Protein AF-A0A9X8HBK2-F1 (afdb_monomer)

Foldseek 3Di:
DDDPVVVVVVVVVVVVVVPVPPDPVVVVVVVVVLVVLVVQCVVVQLLHPDDVSSVVSLVVVCVVPVPDPSNVSSVVNPVVHDDDDPPPVD

pLDDT: mean 88.81, std 10.28, range [49.56, 96.62]

Nearest PDB structures (foldseek):
  4ga0-assembly1_A  TM=5.813E-01  e=4.818E+00  Homo sapiens
  4ga1-assembly1_A  TM=6.178E-01  e=7.102E+00  Pan troglodytes
  4ga2-assembly1_A  TM=5.885E-01  e=9.199E+00  Pan troglodytes

Mean predicted aligned error: 6.36 Å

Sequence (90 aa):
APSPIIRTINYLLSWYELLPTLLPYRKRGLEFALDFIQADDKETNFCNIGPVNKSLNMLVAWVVNPNSNEFKQHTQRIEDYLWYDCVHLR

Secondary structure (DSSP, 8-state):
---HHHHHHHHHHHHHHT-TTS-THHHHHHHHHHHHHHHHHHHTTT--SSHHHHHHHHHHHHHH-TT-HHHHHHHHTSGGG-PPPGGG--

Solvent-accessible surface area (backbone atoms only — not comparable to full-atom values): 5394 Å² total; per-residue (Å²): 130,83,52,74,64,59,54,53,51,52,50,55,51,54,59,53,65,73,50,71,88,80,51,76,62,60,60,56,51,51,52,51,51,50,54,50,48,57,48,48,33,61,77,44,73,37,49,48,97,40,72,68,59,30,53,52,51,38,49,51,38,34,73,75,37,69,86,37,70,66,28,52,52,32,60,71,44,50,61,82,76,58,81,85,64,80,82,77,78,115

InterPro domains:
  IPR008930 Terpenoid cyclases/protein prenyltransferase alpha-alpha toroid [SSF48239] (4-85)
  IPR018333 Squalene cyclase [PTHR11764] (21-84)

Radius of 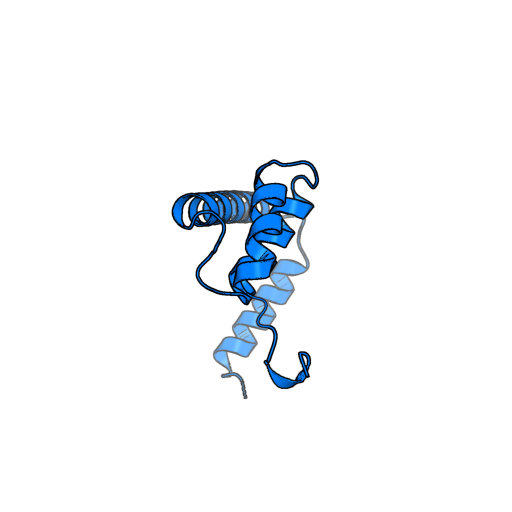gyration: 18.34 Å; Cα contacts (8 Å, |Δi|>4): 37; chains: 1; bounding box: 46×32×49 Å

Structure (mmCIF, N/CA/C/O backbone):
data_AF-A0A9X8HBK2-F1
#
_entry.id   AF-A0A9X8HBK2-F1
#
loop_
_atom_site.group_PDB
_atom_site.id
_atom_site.type_symbol
_atom_site.label_atom_id
_atom_site.label_alt_id
_atom_site.label_comp_id
_atom_site.label_asym_id
_atom_site.label_entity_id
_atom_site.label_seq_id
_atom_site.pdbx_PDB_ins_code
_atom_site.Cartn_x
_atom_site.Cartn_y
_atom_site.Cartn_z
_atom_site.occupancy
_atom_site.B_iso_or_equiv
_atom_site.auth_seq_id
_atom_site.auth_comp_id
_atom_site.auth_asym_id
_atom_site.auth_atom_id
_atom_site.pdbx_PDB_model_num
ATOM 1 N N . ALA A 1 1 ? 18.397 -12.509 -17.031 1.00 67.31 1 ALA A N 1
ATOM 2 C CA . ALA A 1 1 ? 18.389 -13.264 -15.757 1.00 67.31 1 ALA A CA 1
ATOM 3 C C . ALA A 1 1 ? 18.767 -12.315 -14.622 1.00 67.31 1 ALA A C 1
ATOM 5 O O . ALA A 1 1 ? 19.581 -11.433 -14.884 1.00 67.31 1 ALA A O 1
ATOM 6 N N . PRO A 1 2 ? 18.187 -12.432 -13.411 1.00 79.56 2 PRO A N 1
ATOM 7 C CA . PRO A 1 2 ? 18.565 -11.573 -12.289 1.00 79.56 2 PRO A CA 1
ATOM 8 C C . PRO A 1 2 ? 20.057 -11.736 -11.980 1.00 79.56 2 PRO A C 1
ATOM 10 O O . PRO A 1 2 ? 20.597 -12.842 -12.084 1.00 79.56 2 PRO A O 1
ATOM 13 N N . SER A 1 3 ? 20.719 -10.634 -11.624 1.00 92.00 3 SER A N 1
ATOM 14 C CA . SER A 1 3 ? 22.139 -10.646 -11.273 1.00 92.00 3 SER A CA 1
ATOM 15 C C . SER A 1 3 ? 22.390 -11.586 -10.080 1.00 92.00 3 SER A C 1
ATOM 17 O O . SER A 1 3 ? 21.498 -11.781 -9.244 1.00 92.00 3 SER A O 1
ATOM 19 N N . PRO A 1 4 ? 23.589 -12.188 -9.964 1.00 92.44 4 PRO A N 1
ATOM 20 C CA . PRO A 1 4 ? 23.909 -13.093 -8.857 1.00 92.44 4 PRO A CA 1
ATOM 21 C C . PRO A 1 4 ? 23.730 -12.428 -7.483 1.00 92.44 4 PRO A C 1
ATOM 23 O O . PRO A 1 4 ? 23.331 -13.091 -6.534 1.00 92.44 4 PRO A O 1
ATOM 26 N N . ILE A 1 5 ? 23.924 -11.109 -7.399 1.00 93.94 5 ILE A N 1
ATOM 27 C CA . ILE A 1 5 ? 23.730 -10.316 -6.179 1.00 93.94 5 ILE A CA 1
ATOM 28 C C . ILE A 1 5 ? 22.258 -10.313 -5.742 1.00 93.94 5 ILE A C 1
ATOM 30 O O . ILE A 1 5 ? 21.961 -10.635 -4.594 1.00 93.94 5 ILE A O 1
ATOM 34 N N . ILE A 1 6 ? 21.328 -10.013 -6.658 1.00 93.81 6 ILE A N 1
ATOM 35 C CA . ILE A 1 6 ? 19.886 -9.983 -6.350 1.00 93.81 6 ILE A CA 1
ATOM 36 C C . ILE A 1 6 ? 19.405 -11.367 -5.900 1.00 93.81 6 ILE A C 1
ATOM 38 O O . ILE A 1 6 ? 18.604 -11.476 -4.974 1.00 93.81 6 ILE A O 1
ATOM 42 N N . ARG A 1 7 ? 19.931 -12.439 -6.506 1.00 92.69 7 ARG A N 1
ATOM 43 C CA . ARG A 1 7 ? 19.596 -13.816 -6.111 1.00 92.69 7 ARG A CA 1
ATOM 44 C C . ARG A 1 7 ? 20.004 -14.114 -4.669 1.00 92.69 7 ARG A C 1
ATOM 46 O O . ARG A 1 7 ? 19.197 -14.666 -3.926 1.00 92.69 7 ARG A O 1
ATOM 53 N N . THR A 1 8 ? 21.218 -13.732 -4.273 1.00 94.88 8 THR A N 1
ATOM 54 C CA . THR A 1 8 ? 21.699 -13.928 -2.898 1.00 94.88 8 THR A CA 1
ATOM 55 C C . THR A 1 8 ? 20.861 -13.136 -1.897 1.00 94.88 8 THR A C 1
ATOM 57 O O . THR A 1 8 ? 20.448 -13.687 -0.880 1.00 94.88 8 THR A O 1
ATOM 60 N N . ILE A 1 9 ? 20.542 -11.874 -2.204 1.00 94.06 9 ILE A N 1
ATOM 61 C CA . ILE A 1 9 ? 19.716 -11.024 -1.331 1.00 94.06 9 ILE A CA 1
ATOM 62 C C . ILE A 1 9 ? 18.312 -11.612 -1.161 1.00 94.06 9 ILE A C 1
ATOM 64 O O . ILE A 1 9 ? 17.833 -11.733 -0.036 1.00 94.06 9 ILE A O 1
ATOM 68 N N . ASN A 1 10 ? 17.675 -12.047 -2.251 1.00 92.75 10 ASN A N 1
ATOM 69 C CA . ASN A 1 10 ? 16.347 -12.659 -2.186 1.00 92.75 10 ASN A CA 1
ATOM 70 C C . ASN A 1 10 ? 16.343 -13.950 -1.358 1.00 92.75 10 ASN A C 1
ATOM 72 O O . ASN A 1 10 ? 15.382 -14.209 -0.635 1.00 92.75 10 ASN A O 1
ATOM 76 N N . TYR A 1 11 ? 17.416 -14.745 -1.418 1.00 92.62 11 TYR A N 1
ATOM 77 C CA . TYR A 1 11 ? 17.545 -15.939 -0.583 1.00 92.62 11 TYR A CA 1
ATOM 78 C C . TYR A 1 11 ? 17.622 -15.579 0.907 1.00 92.62 11 TYR A C 1
ATOM 80 O O . TYR A 1 11 ? 16.903 -16.164 1.713 1.00 92.62 11 TYR A O 1
ATOM 88 N N . LEU A 1 12 ? 18.418 -14.569 1.272 1.00 91.25 12 LEU A N 1
ATOM 89 C CA . LEU A 1 12 ? 18.508 -14.081 2.655 1.00 91.25 12 LEU A CA 1
ATOM 90 C C . LEU A 1 12 ? 17.175 -13.510 3.161 1.00 91.25 12 LEU A C 1
ATOM 92 O O . LEU A 1 12 ? 16.765 -13.814 4.279 1.00 91.25 12 LEU A O 1
ATOM 96 N N . LEU A 1 13 ? 16.470 -12.736 2.331 1.00 89.06 13 LEU A N 1
ATOM 97 C CA . LEU A 1 13 ? 15.132 -12.230 2.654 1.00 89.06 13 LEU A CA 1
ATOM 98 C C . LEU A 1 13 ? 14.124 -13.371 2.846 1.00 89.06 13 LEU A C 1
ATOM 100 O O . LEU A 1 13 ? 13.331 -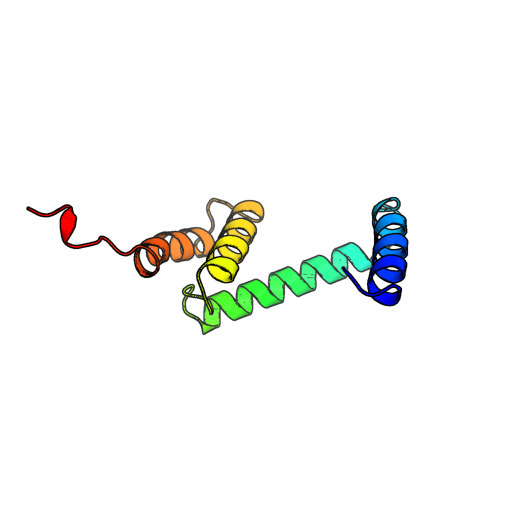13.332 3.779 1.00 89.06 13 LEU A O 1
ATOM 104 N N . SER A 1 14 ? 14.197 -14.425 2.029 1.00 89.81 14 SER A N 1
ATOM 105 C CA . SER A 1 14 ? 13.328 -15.603 2.178 1.00 89.81 14 SER A CA 1
ATOM 106 C C . SER A 1 14 ? 13.551 -16.310 3.520 1.00 89.81 14 SER A C 1
ATOM 108 O O . SER A 1 14 ? 12.595 -16.731 4.167 1.00 89.81 14 SER A O 1
ATOM 110 N N . TRP A 1 15 ? 14.806 -16.398 3.972 1.00 88.06 15 TRP A N 1
ATOM 111 C CA . 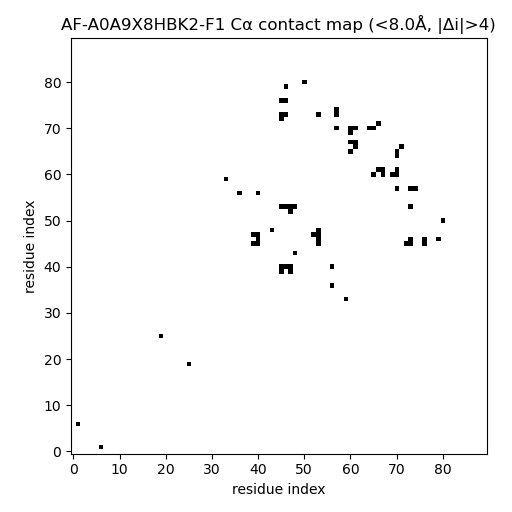TRP A 1 15 ? 15.141 -16.917 5.302 1.00 88.06 15 TRP A CA 1
ATOM 112 C C . TRP A 1 15 ? 14.594 -16.042 6.433 1.00 88.06 15 TRP A C 1
ATOM 114 O O . TRP A 1 15 ? 14.107 -16.567 7.433 1.00 88.06 15 TRP A O 1
ATOM 124 N N . TYR A 1 16 ? 14.633 -14.719 6.272 1.00 85.69 16 TYR A N 1
ATOM 125 C CA . TYR A 1 16 ? 14.048 -13.775 7.225 1.00 85.69 16 TYR A CA 1
ATOM 126 C C . TYR A 1 16 ? 12.515 -13.903 7.316 1.00 85.69 16 TYR A C 1
ATOM 128 O O . TYR A 1 16 ? 11.951 -13.868 8.412 1.00 85.69 16 TYR A O 1
ATOM 136 N N . GLU A 1 17 ? 11.831 -14.106 6.187 1.00 85.50 17 GLU A N 1
ATOM 137 C CA . GLU A 1 17 ? 10.375 -14.307 6.154 1.00 85.50 17 GLU A CA 1
ATOM 138 C C . GLU A 1 17 ? 9.925 -15.592 6.872 1.00 85.50 17 GLU A C 1
ATOM 140 O O . GLU A 1 17 ? 8.804 -15.650 7.374 1.00 85.50 17 GLU A O 1
ATOM 145 N N . LEU A 1 18 ? 10.806 -16.591 7.010 1.00 84.81 18 LEU A N 1
ATOM 146 C CA . LEU A 1 18 ? 10.507 -17.857 7.692 1.00 84.81 18 LEU A CA 1
ATOM 147 C C . LEU A 1 18 ? 10.448 -17.732 9.227 1.00 84.81 18 LEU A C 1
ATOM 149 O O . LEU A 1 18 ? 9.907 -18.613 9.894 1.00 84.81 18 LEU A O 1
ATOM 153 N N . LEU A 1 19 ? 10.940 -16.628 9.800 1.00 82.25 19 LEU A N 1
ATOM 154 C CA . LEU A 1 19 ? 10.941 -16.375 11.247 1.00 82.25 19 LEU A CA 1
ATOM 155 C C . LEU A 1 19 ? 10.052 -15.172 11.625 1.00 82.25 19 LEU A C 1
ATOM 157 O O . LEU A 1 19 ? 10.537 -14.196 12.209 1.00 82.25 19 LEU A O 1
ATOM 161 N N . PRO A 1 20 ? 8.738 -15.193 11.315 1.00 68.06 20 PRO A N 1
ATOM 162 C CA . PRO A 1 20 ? 7.913 -13.996 11.392 1.00 68.06 20 PRO A CA 1
ATOM 163 C C . PRO A 1 20 ? 7.625 -13.504 12.816 1.00 68.06 20 PRO A C 1
ATOM 165 O O . PRO A 1 20 ? 7.323 -12.326 13.004 1.00 68.06 20 PRO A O 1
ATOM 168 N N . THR A 1 21 ? 7.746 -14.384 13.809 1.00 61.75 21 THR A N 1
ATOM 169 C CA . THR A 1 21 ? 7.420 -14.143 15.222 1.00 61.75 21 THR A CA 1
ATOM 170 C C . THR A 1 21 ? 8.571 -13.574 16.053 1.00 61.75 21 THR A C 1
ATOM 172 O O . THR A 1 21 ? 8.331 -13.139 17.176 1.00 61.75 21 THR A O 1
ATOM 175 N N . LEU A 1 22 ? 9.808 -13.558 15.540 1.00 64.00 22 LEU A N 1
ATOM 176 C CA . LEU A 1 22 ? 10.991 -13.262 16.360 1.00 64.00 22 LEU A CA 1
ATOM 177 C C . LEU A 1 22 ? 11.436 -11.791 16.354 1.00 64.00 22 LEU A C 1
ATOM 179 O O . LEU A 1 22 ? 12.241 -11.412 17.202 1.00 64.00 22 LEU A O 1
ATOM 183 N N .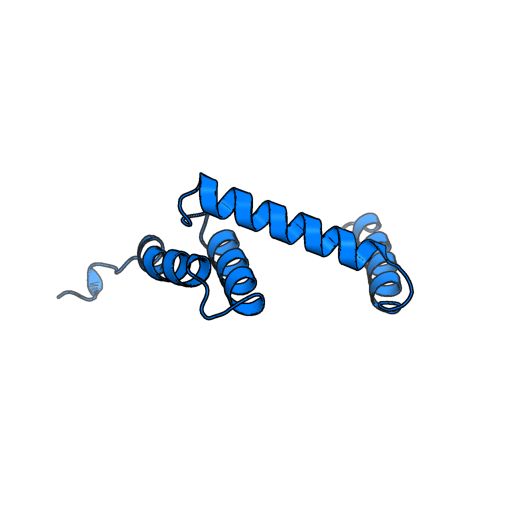 LEU A 1 23 ? 10.948 -10.950 15.434 1.00 68.38 23 LEU A N 1
ATOM 184 C CA . LEU A 1 23 ? 11.494 -9.601 15.236 1.00 68.38 23 LEU A CA 1
ATOM 185 C C . LEU A 1 23 ? 10.412 -8.502 15.257 1.00 68.38 23 LEU A C 1
ATOM 187 O O . LEU A 1 23 ? 9.527 -8.496 14.399 1.00 68.38 23 LEU A O 1
ATOM 191 N N . PRO A 1 24 ? 10.504 -7.504 16.165 1.00 74.44 24 PRO A N 1
ATOM 192 C CA . PRO A 1 24 ? 9.535 -6.404 16.265 1.00 74.44 24 PRO A CA 1
ATOM 193 C C . PRO A 1 24 ? 9.600 -5.421 15.081 1.00 74.44 24 PRO A C 1
ATOM 195 O O . PRO A 1 24 ? 8.720 -4.574 14.922 1.00 74.44 24 PRO A O 1
ATOM 198 N N . TYR A 1 25 ? 10.620 -5.538 14.223 1.00 82.56 25 TYR A N 1
ATOM 199 C CA . TYR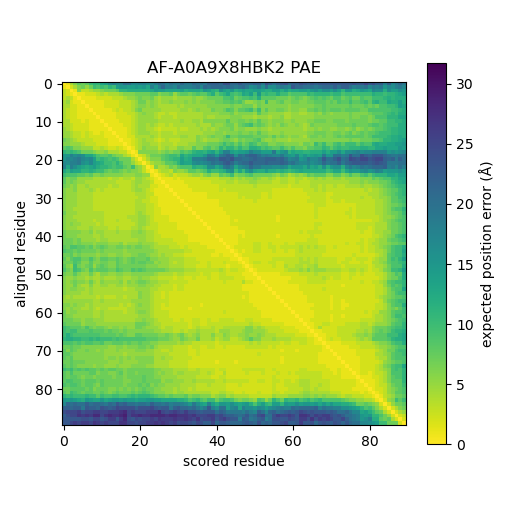 A 1 25 ? 10.831 -4.659 13.073 1.00 82.56 25 TYR A CA 1
ATOM 200 C C . TYR A 1 25 ? 9.732 -4.771 12.012 1.00 82.56 25 TYR A C 1
ATOM 202 O O . TYR A 1 25 ? 9.414 -3.764 11.382 1.00 82.56 25 TYR A O 1
ATOM 210 N N . ARG A 1 26 ? 9.098 -5.946 11.848 1.00 88.00 26 ARG A N 1
ATOM 211 C CA . ARG A 1 26 ? 7.996 -6.109 10.880 1.00 88.00 26 ARG A CA 1
ATOM 212 C C . ARG A 1 26 ? 6.811 -5.211 11.231 1.00 88.00 26 ARG A C 1
ATOM 214 O O . ARG A 1 26 ? 6.288 -4.541 10.350 1.00 88.00 26 ARG A O 1
ATOM 221 N N . LYS A 1 27 ? 6.422 -5.151 12.509 1.00 88.44 27 LYS A N 1
ATOM 222 C CA . LYS A 1 27 ? 5.302 -4.310 12.957 1.00 88.44 27 LYS A CA 1
ATOM 223 C C . LYS A 1 27 ? 5.569 -2.832 12.663 1.00 88.44 27 LYS A C 1
ATOM 225 O O . LYS A 1 27 ? 4.742 -2.184 12.039 1.00 88.44 27 LYS A O 1
ATOM 230 N N . ARG A 1 28 ? 6.758 -2.341 13.026 1.00 90.69 28 ARG A N 1
ATOM 231 C CA . ARG A 1 28 ? 7.161 -0.949 12.773 1.00 90.69 28 ARG A CA 1
ATOM 232 C C . ARG A 1 28 ? 7.234 -0.622 11.277 1.00 90.69 28 ARG A C 1
ATOM 234 O O . ARG A 1 28 ? 6.870 0.476 10.876 1.00 90.69 28 ARG A O 1
ATOM 241 N N . GLY A 1 29 ? 7.697 -1.568 10.457 1.00 92.56 29 GLY A N 1
ATOM 242 C CA . GLY A 1 29 ? 7.714 -1.417 9.001 1.00 92.56 29 GLY A CA 1
ATOM 243 C C . GLY A 1 29 ? 6.309 -1.332 8.402 1.00 92.56 29 GLY A C 1
ATOM 244 O O . GLY A 1 29 ? 6.069 -0.490 7.544 1.00 92.56 29 GLY A O 1
ATOM 245 N N . LEU A 1 30 ? 5.374 -2.157 8.886 1.00 92.38 30 LEU A N 1
ATOM 246 C CA . LEU A 1 30 ? 3.973 -2.124 8.455 1.00 92.38 30 LEU A CA 1
ATOM 247 C C . LEU A 1 30 ? 3.257 -0.840 8.892 1.00 92.38 30 LEU A C 1
ATOM 249 O O . LEU A 1 30 ? 2.520 -0.276 8.093 1.00 92.38 30 LEU A O 1
ATOM 253 N N . GLU A 1 31 ? 3.495 -0.363 10.118 1.00 94.44 31 GLU A N 1
ATOM 254 C CA . GLU A 1 31 ? 2.965 0.923 10.601 1.00 94.44 31 GLU A CA 1
ATOM 255 C C . GLU A 1 31 ? 3.446 2.077 9.713 1.00 94.44 31 GLU A C 1
ATOM 257 O O . GLU A 1 31 ? 2.632 2.831 9.191 1.00 94.44 31 GLU A O 1
ATOM 262 N N . PHE A 1 32 ? 4.753 2.148 9.440 1.00 95.75 32 PHE A N 1
ATOM 263 C CA . PHE A 1 32 ? 5.309 3.164 8.547 1.00 95.75 32 PHE A CA 1
ATOM 264 C C . PHE A 1 32 ? 4.738 3.081 7.123 1.00 95.75 32 PHE A C 1
ATOM 266 O O . PHE A 1 32 ? 4.427 4.106 6.521 1.00 95.75 32 PHE A O 1
ATOM 273 N N . ALA A 1 33 ? 4.596 1.869 6.574 1.00 95.81 33 ALA A N 1
ATOM 274 C CA . ALA A 1 33 ? 4.024 1.678 5.245 1.00 95.81 33 ALA A CA 1
ATOM 275 C C . ALA A 1 33 ? 2.560 2.140 5.186 1.00 95.81 33 ALA A C 1
ATOM 277 O O . ALA A 1 33 ? 2.166 2.783 4.216 1.00 95.81 33 ALA A O 1
ATOM 278 N N . LEU A 1 34 ? 1.770 1.851 6.225 1.00 95.81 34 LEU A N 1
ATOM 279 C CA . LEU A 1 34 ? 0.383 2.297 6.310 1.00 95.81 34 LEU A CA 1
ATOM 280 C C . LEU A 1 34 ? 0.285 3.825 6.394 1.00 95.81 34 LEU A C 1
ATOM 282 O O . LEU A 1 34 ? -0.505 4.416 5.660 1.00 95.81 34 LEU A O 1
ATOM 286 N N . ASP A 1 35 ? 1.108 4.456 7.231 1.00 96.62 35 ASP A N 1
ATOM 287 C CA . ASP A 1 35 ? 1.153 5.917 7.361 1.00 96.62 35 ASP A CA 1
ATOM 288 C C . ASP A 1 35 ? 1.525 6.584 6.028 1.00 96.62 35 ASP A C 1
ATOM 290 O O . ASP A 1 35 ? 0.922 7.584 5.633 1.00 96.62 35 ASP A O 1
ATOM 294 N N . PHE A 1 36 ? 2.489 6.008 5.304 1.00 96.00 36 PHE A N 1
ATOM 295 C CA . PHE A 1 36 ? 2.910 6.506 3.996 1.00 96.00 36 PHE A CA 1
ATOM 296 C C . PHE A 1 36 ? 1.794 6.404 2.947 1.00 96.00 36 PHE A C 1
ATOM 298 O O . PHE A 1 36 ? 1.550 7.369 2.226 1.00 96.00 36 PHE A O 1
ATOM 305 N N . ILE A 1 37 ? 1.082 5.272 2.897 1.00 95.56 37 ILE A N 1
ATOM 306 C CA . ILE A 1 37 ? -0.066 5.078 1.996 1.00 95.56 37 ILE A CA 1
ATOM 307 C C . ILE A 1 37 ? -1.161 6.105 2.298 1.00 95.56 37 ILE A C 1
ATOM 309 O O . ILE A 1 37 ? -1.631 6.792 1.397 1.00 95.56 37 ILE A O 1
ATOM 313 N N . GLN A 1 38 ? -1.515 6.279 3.574 1.00 94.94 38 GLN A N 1
ATOM 314 C CA . GLN A 1 38 ? -2.539 7.244 3.977 1.00 94.94 38 GLN A CA 1
ATOM 315 C C . GLN A 1 38 ? -2.159 8.694 3.655 1.00 94.94 38 GLN A C 1
ATOM 317 O O . GLN A 1 38 ? -3.045 9.518 3.420 1.00 94.94 38 GLN A O 1
ATOM 322 N N . ALA A 1 39 ? -0.867 9.027 3.683 1.00 95.94 39 ALA A N 1
ATOM 323 C CA . ALA A 1 39 ? -0.383 10.333 3.256 1.00 95.94 39 ALA A CA 1
ATOM 324 C C . ALA A 1 39 ? -0.518 10.505 1.733 1.00 95.94 39 ALA A C 1
ATOM 326 O O . ALA A 1 39 ? -1.098 11.495 1.293 1.00 95.94 39 ALA A O 1
ATOM 327 N N . ASP A 1 40 ? -0.066 9.527 0.942 1.00 95.25 40 ASP A N 1
ATOM 328 C CA . ASP A 1 40 ? -0.173 9.545 -0.528 1.00 95.25 40 ASP A CA 1
ATOM 329 C C . ASP A 1 40 ? -1.637 9.652 -0.993 1.00 95.25 40 ASP A C 1
ATOM 331 O O . ASP A 1 40 ? -1.978 10.456 -1.865 1.00 95.25 40 ASP A O 1
ATOM 335 N N . ASP A 1 41 ? -2.543 8.918 -0.345 1.00 94.94 41 ASP A N 1
ATOM 336 C CA . ASP A 1 41 ? -3.972 8.956 -0.656 1.00 94.94 41 ASP A CA 1
ATOM 337 C C . ASP A 1 41 ? -4.601 10.329 -0.374 1.00 94.94 41 ASP A C 1
ATOM 339 O O . ASP A 1 41 ? -5.428 10.801 -1.159 1.00 94.94 41 ASP A O 1
ATOM 343 N N . LYS A 1 42 ? -4.191 11.012 0.703 1.00 94.50 42 LYS A N 1
ATOM 344 C CA . LYS A 1 42 ? -4.688 12.360 1.031 1.00 94.50 42 LYS A CA 1
ATOM 345 C C . LYS A 1 42 ? -4.154 13.417 0.068 1.00 94.50 42 LYS A C 1
ATOM 347 O O . LYS A 1 42 ? -4.938 14.228 -0.421 1.00 94.50 42 LYS A O 1
ATOM 352 N N . GLU A 1 43 ? -2.859 13.387 -0.239 1.00 95.56 43 GLU A N 1
ATOM 353 C CA . GLU A 1 43 ? -2.226 14.373 -1.125 1.00 95.56 43 GLU A CA 1
ATOM 354 C C . GLU A 1 43 ? -2.688 14.224 -2.582 1.00 95.56 43 GLU A C 1
ATOM 356 O O . GLU A 1 43 ? -2.873 15.213 -3.292 1.00 95.56 43 GLU A O 1
ATOM 361 N N . THR A 1 44 ? -2.938 12.992 -3.034 1.00 93.38 44 THR A N 1
ATOM 362 C CA . THR A 1 44 ? -3.370 12.710 -4.416 1.00 93.38 44 THR A CA 1
ATOM 363 C C . THR A 1 44 ? -4.889 12.670 -4.593 1.00 93.38 44 THR A C 1
ATOM 365 O O . THR A 1 44 ? -5.375 12.319 -5.673 1.00 93.38 44 THR A O 1
ATOM 368 N N . ASN A 1 45 ? -5.659 13.007 -3.552 1.00 94.12 45 ASN A N 1
ATOM 369 C CA . ASN A 1 45 ? -7.119 12.892 -3.537 1.00 94.12 45 ASN A CA 1
ATOM 370 C C . ASN A 1 45 ? -7.600 11.502 -4.005 1.00 94.12 45 ASN A C 1
ATOM 372 O O . ASN A 1 45 ? -8.498 11.367 -4.847 1.00 94.12 45 ASN A O 1
ATOM 376 N N . PHE A 1 46 ? -6.939 10.469 -3.481 1.00 93.56 46 PHE A N 1
ATOM 377 C CA . PHE A 1 46 ? -7.162 9.052 -3.747 1.00 93.56 46 PHE A CA 1
ATOM 378 C C . PHE A 1 46 ? -6.929 8.632 -5.202 1.00 93.56 46 PHE A C 1
ATOM 380 O O . PHE A 1 46 ? -7.207 7.483 -5.542 1.00 93.56 46 PHE A O 1
ATOM 387 N N . CYS A 1 47 ? -6.415 9.498 -6.078 1.00 92.44 47 CYS A N 1
ATOM 388 C CA . CYS A 1 47 ? -6.095 9.125 -7.455 1.00 92.44 47 CYS A CA 1
ATOM 389 C C . CYS A 1 47 ? -4.859 8.220 -7.500 1.00 92.44 47 CYS A C 1
ATOM 391 O O . CYS A 1 47 ? -4.902 7.187 -8.156 1.00 92.44 47 CYS A O 1
ATOM 393 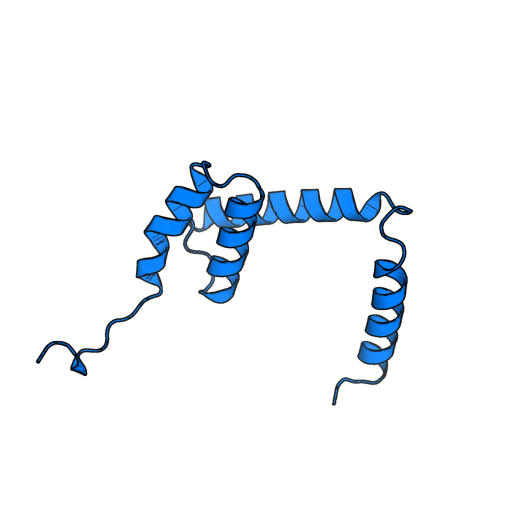N N . ASN A 1 48 ? -3.839 8.505 -6.676 1.00 95.00 48 ASN A N 1
ATOM 394 C CA . ASN A 1 48 ? -2.507 7.896 -6.730 1.00 95.00 48 ASN A CA 1
ATOM 395 C C . ASN A 1 48 ? -1.752 8.199 -8.047 1.00 95.00 48 ASN A C 1
ATOM 397 O O . ASN A 1 48 ? -2.293 8.773 -8.989 1.00 95.00 48 ASN A O 1
ATOM 401 N N . ILE A 1 49 ? -0.466 7.831 -8.127 1.00 94.75 49 ILE A N 1
ATOM 402 C CA . ILE A 1 49 ? 0.370 8.086 -9.321 1.00 94.75 49 ILE A CA 1
ATOM 403 C C . ILE A 1 49 ? -0.075 7.297 -10.567 1.00 94.75 49 ILE A C 1
ATOM 405 O O . ILE A 1 49 ? 0.205 7.687 -11.698 1.00 94.75 49 ILE A O 1
ATOM 409 N N . GLY A 1 50 ? -0.747 6.163 -10.382 1.00 93.06 50 GLY A N 1
ATOM 410 C CA . GLY A 1 50 ? -1.109 5.270 -11.474 1.00 93.06 50 GLY A CA 1
ATOM 411 C C . GLY A 1 50 ? -1.912 4.056 -11.012 1.00 93.06 50 GLY A C 1
ATOM 412 O O . GLY A 1 50 ? -2.038 3.816 -9.808 1.00 93.06 50 GLY A O 1
ATOM 413 N N . PRO A 1 51 ? -2.404 3.238 -11.960 1.00 92.56 51 PRO A N 1
ATOM 414 C CA . PRO A 1 51 ? -3.415 2.215 -11.687 1.00 92.56 51 PRO A CA 1
ATOM 415 C C . PRO A 1 51 ? -2.917 1.093 -10.766 1.00 92.56 51 PRO A C 1
ATOM 417 O O . PRO A 1 51 ? -3.683 0.567 -9.959 1.00 92.56 51 PRO A O 1
ATOM 420 N N . VAL A 1 52 ? -1.628 0.735 -10.845 1.00 94.88 52 VAL A N 1
ATOM 421 C CA . VAL A 1 52 ? -1.040 -0.314 -9.994 1.00 94.88 52 VAL A CA 1
ATOM 422 C C . VAL A 1 52 ? -0.965 0.151 -8.539 1.00 94.88 52 VAL A C 1
ATOM 424 O O . VAL A 1 52 ? -1.465 -0.538 -7.653 1.00 94.88 52 VAL A O 1
ATOM 427 N N . ASN A 1 53 ? -0.402 1.343 -8.303 1.00 94.31 53 ASN A N 1
ATOM 428 C CA . ASN A 1 53 ? -0.319 1.943 -6.967 1.00 94.31 53 ASN A CA 1
ATOM 429 C C . ASN A 1 53 ? -1.719 2.151 -6.383 1.00 94.31 53 ASN A C 1
ATOM 431 O O . ASN A 1 53 ? -2.001 1.723 -5.269 1.00 94.31 53 ASN A O 1
ATOM 435 N N . LYS A 1 54 ? -2.627 2.707 -7.196 1.00 93.88 54 LYS A N 1
ATOM 436 C CA . LYS A 1 54 ? -4.035 2.920 -6.856 1.00 93.88 54 LYS A CA 1
ATOM 437 C C . LYS A 1 54 ? -4.716 1.649 -6.351 1.00 93.88 54 LYS A C 1
ATOM 439 O O . LYS A 1 54 ? -5.397 1.681 -5.326 1.00 93.88 54 LYS A O 1
ATOM 444 N N . SER A 1 55 ? -4.552 0.544 -7.077 1.00 95.00 55 SER A N 1
ATOM 445 C CA . SER A 1 55 ? -5.208 -0.727 -6.754 1.00 95.00 55 SER A CA 1
ATOM 446 C C . SER A 1 55 ? -4.664 -1.336 -5.461 1.00 95.00 55 SER A C 1
ATOM 448 O O . SER A 1 55 ? -5.439 -1.838 -4.648 1.00 95.00 55 SER A O 1
ATOM 450 N N . LEU A 1 56 ? -3.346 -1.260 -5.247 1.00 95.81 56 LEU A N 1
ATOM 451 C CA . LEU A 1 56 ? -2.707 -1.752 -4.025 1.00 95.81 56 LEU A CA 1
ATOM 452 C C . LEU A 1 56 ? -3.093 -0.913 -2.803 1.00 95.81 56 LEU A C 1
ATOM 454 O O . LEU A 1 56 ? -3.495 -1.487 -1.794 1.00 95.81 56 LEU A O 1
ATOM 458 N N . ASN A 1 57 ? -3.055 0.417 -2.902 1.00 95.50 57 ASN A N 1
ATOM 459 C CA . ASN A 1 57 ? -3.426 1.304 -1.794 1.00 95.50 57 ASN A CA 1
ATOM 460 C C . ASN A 1 57 ? -4.908 1.143 -1.421 1.00 95.50 57 ASN A C 1
ATOM 462 O O . ASN A 1 57 ? -5.241 1.000 -0.245 1.00 95.50 57 ASN A O 1
ATOM 466 N N . MET A 1 58 ? -5.791 1.001 -2.419 1.00 95.56 58 MET A N 1
ATOM 467 C CA . MET A 1 58 ? -7.201 0.664 -2.190 1.00 95.56 58 MET A CA 1
ATOM 468 C C . MET A 1 58 ? -7.378 -0.687 -1.478 1.00 95.56 58 MET A C 1
ATOM 470 O O . MET A 1 58 ? -8.215 -0.798 -0.580 1.00 95.56 58 MET A O 1
ATOM 474 N N . LEU A 1 59 ? -6.604 -1.712 -1.858 1.00 96.12 59 LEU A N 1
ATOM 475 C CA . LEU A 1 59 ? -6.639 -3.018 -1.196 1.00 96.12 59 LEU A CA 1
ATOM 476 C C . LEU A 1 59 ? -6.179 -2.912 0.262 1.00 96.12 59 LEU A C 1
ATOM 478 O O . LEU A 1 59 ? -6.808 -3.499 1.139 1.00 96.12 59 LEU A O 1
ATOM 482 N N . VAL A 1 60 ? -5.120 -2.148 0.538 1.00 95.44 60 VAL A N 1
ATOM 483 C CA . VAL A 1 60 ? -4.646 -1.910 1.909 1.00 95.44 60 VAL A CA 1
ATOM 484 C C . VAL A 1 60 ? -5.722 -1.205 2.736 1.00 95.44 60 VAL A C 1
ATOM 486 O O . VAL A 1 60 ? -6.037 -1.673 3.832 1.00 95.44 60 VAL A O 1
ATOM 489 N N . ALA A 1 61 ? -6.352 -0.152 2.204 1.00 94.50 61 ALA A N 1
ATOM 490 C CA . ALA A 1 61 ? -7.458 0.539 2.872 1.00 94.50 61 ALA A CA 1
ATOM 491 C C . ALA A 1 61 ? -8.632 -0.410 3.188 1.00 94.50 61 ALA A C 1
ATOM 493 O O . ALA A 1 61 ? -9.208 -0.346 4.277 1.00 94.50 61 ALA A O 1
ATOM 494 N N . TRP A 1 62 ? -8.941 -1.338 2.276 1.00 95.94 62 TRP A N 1
ATOM 495 C CA . TRP A 1 62 ? -9.964 -2.366 2.480 1.00 95.94 62 TRP A CA 1
ATOM 496 C C . TRP A 1 62 ? -9.589 -3.383 3.565 1.00 95.94 62 TRP A C 1
ATOM 498 O O . TRP A 1 62 ? -10.415 -3.681 4.427 1.00 95.94 62 TRP A O 1
ATOM 508 N N . VAL A 1 63 ? -8.348 -3.888 3.554 1.00 95.88 63 VAL A N 1
ATOM 509 C CA . VAL A 1 63 ? -7.846 -4.849 4.556 1.00 95.88 63 VAL A CA 1
ATOM 510 C C . VAL A 1 63 ? -7.852 -4.240 5.959 1.00 95.88 63 VAL A C 1
ATOM 512 O O . VAL A 1 63 ? -8.169 -4.936 6.922 1.00 95.88 63 VAL A O 1
ATOM 515 N N . VAL A 1 64 ? -7.520 -2.952 6.085 1.00 93.12 64 VAL A N 1
ATOM 516 C CA . VAL A 1 64 ? -7.526 -2.247 7.375 1.00 93.12 64 VAL A CA 1
ATOM 517 C C . VAL A 1 64 ? -8.950 -2.035 7.880 1.00 93.12 64 VAL A C 1
ATOM 519 O O . VAL A 1 64 ? -9.251 -2.374 9.025 1.00 93.12 64 VAL A O 1
ATOM 522 N N . ASN A 1 65 ? -9.831 -1.467 7.052 1.00 92.50 65 ASN A N 1
ATOM 523 C CA . ASN A 1 65 ? -11.241 -1.320 7.391 1.00 92.50 65 ASN A CA 1
ATOM 524 C C . ASN A 1 65 ? -12.102 -1.173 6.120 1.00 92.50 65 ASN A C 1
ATOM 526 O O . ASN A 1 65 ? -12.102 -0.104 5.499 1.00 92.50 65 ASN A O 1
ATOM 530 N N . PRO A 1 66 ? -12.928 -2.177 5.778 1.00 92.19 66 PRO A N 1
ATOM 531 C CA . PRO A 1 66 ? -13.742 -2.151 4.564 1.00 92.19 66 PRO A CA 1
ATOM 532 C C . PRO A 1 66 ? -14.872 -1.109 4.605 1.00 92.19 66 PRO A C 1
ATOM 534 O O . PRO A 1 66 ? -15.386 -0.722 3.560 1.00 92.19 66 PRO A O 1
ATOM 537 N N . ASN A 1 67 ? -15.260 -0.628 5.792 1.00 92.31 67 ASN A N 1
ATOM 538 C CA . ASN A 1 67 ? -16.310 0.383 5.967 1.00 92.31 67 ASN A CA 1
ATOM 539 C C . ASN A 1 67 ? -15.756 1.811 6.115 1.00 92.31 67 ASN A C 1
ATOM 541 O O . ASN A 1 67 ? -16.519 2.738 6.404 1.00 92.31 67 ASN A O 1
ATOM 545 N N . SER A 1 68 ? -14.444 1.988 5.944 1.00 91.62 68 SER A N 1
ATOM 546 C CA . SER A 1 68 ? -13.761 3.275 6.070 1.00 91.62 68 SER A CA 1
ATOM 547 C C . SER A 1 68 ? -14.189 4.275 4.990 1.00 91.62 68 SER A C 1
ATOM 549 O O . SER A 1 68 ? -14.625 3.906 3.893 1.00 91.62 68 SER A O 1
ATOM 551 N N . ASN A 1 69 ? -14.084 5.570 5.296 1.00 92.62 69 ASN A N 1
ATOM 552 C CA . ASN A 1 69 ? -14.361 6.615 4.306 1.00 92.62 69 ASN A CA 1
ATOM 553 C C . ASN A 1 69 ? -13.262 6.666 3.242 1.00 92.62 69 ASN A C 1
ATOM 555 O O . ASN A 1 69 ? -13.526 7.032 2.100 1.00 92.62 69 ASN A O 1
ATOM 559 N N . GLU A 1 70 ? -12.047 6.275 3.603 1.00 91.19 70 GLU A N 1
ATOM 560 C CA . GLU A 1 70 ? -10.892 6.117 2.731 1.00 91.19 70 GLU A CA 1
ATOM 561 C C . GLU A 1 70 ? -11.212 5.115 1.617 1.00 91.19 70 GLU A C 1
ATOM 563 O O . GLU A 1 70 ? -11.145 5.461 0.439 1.00 91.19 70 GLU A O 1
ATOM 568 N N . PHE A 1 71 ? -11.686 3.911 1.959 1.00 93.88 71 PHE A N 1
ATOM 569 C CA . PHE A 1 71 ? -12.051 2.904 0.959 1.00 93.88 71 PHE A CA 1
ATOM 570 C C . PHE A 1 71 ? -13.182 3.371 0.021 1.00 93.88 71 PHE A C 1
ATOM 572 O O . PHE A 1 71 ? -13.131 3.145 -1.194 1.00 93.88 71 PHE A O 1
ATOM 579 N N . LYS A 1 72 ? -14.182 4.090 0.551 1.00 94.12 72 LYS A N 1
ATOM 580 C CA . LYS A 1 72 ? -15.257 4.679 -0.270 1.00 94.12 72 LYS A CA 1
ATOM 581 C C . LYS A 1 72 ? -14.716 5.707 -1.265 1.00 94.12 72 LYS A C 1
ATOM 583 O O . LYS A 1 72 ? -15.095 5.669 -2.433 1.00 94.12 72 LYS A O 1
ATOM 588 N N . GLN A 1 73 ? -13.805 6.577 -0.828 1.00 94.00 73 GLN A N 1
ATOM 589 C CA . GLN A 1 73 ? -13.143 7.556 -1.698 1.00 94.00 73 GLN A CA 1
ATOM 590 C C . GLN A 1 73 ? -12.277 6.869 -2.758 1.00 94.00 73 GLN A C 1
ATOM 592 O O . GLN A 1 73 ? -12.285 7.274 -3.921 1.00 94.00 73 GLN A O 1
ATOM 597 N N . HIS A 1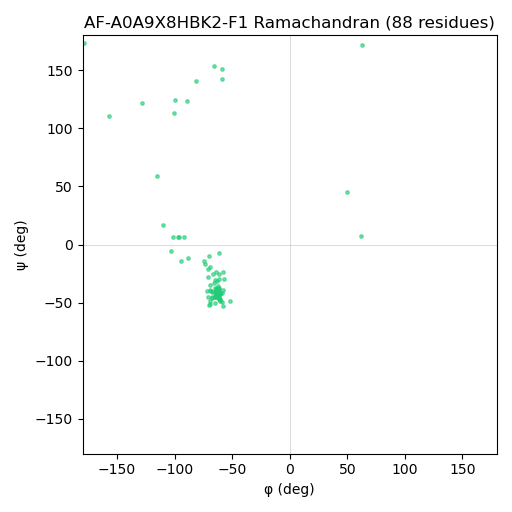 74 ? -11.604 5.767 -2.410 1.00 94.50 74 HIS A N 1
ATOM 598 C CA . HIS A 1 74 ? -10.895 4.980 -3.411 1.00 94.50 74 HIS A CA 1
ATOM 599 C C . HIS A 1 74 ? -11.823 4.418 -4.485 1.00 94.50 74 HIS A C 1
ATOM 601 O O . HIS A 1 74 ? -11.475 4.493 -5.664 1.00 94.50 74 HIS A O 1
ATOM 607 N N . THR A 1 75 ? -12.973 3.884 -4.077 1.00 93.56 75 THR A N 1
ATOM 608 C CA . THR A 1 75 ? -13.939 3.241 -4.976 1.00 93.56 75 THR A CA 1
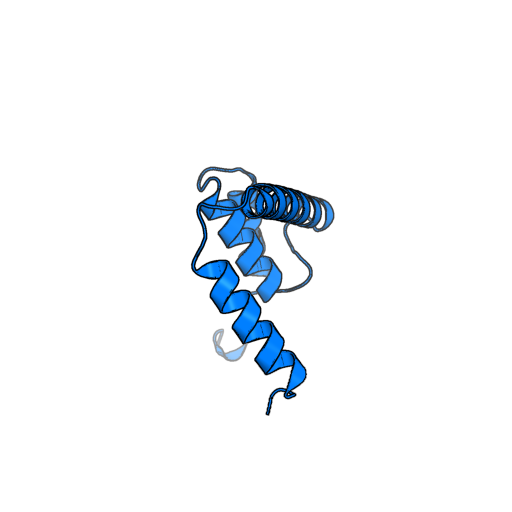ATOM 609 C C . THR A 1 75 ? -14.511 4.229 -5.993 1.00 93.56 75 THR A C 1
ATOM 611 O O . THR A 1 75 ? -14.620 3.903 -7.170 1.00 93.56 75 THR A O 1
ATOM 614 N N . GLN A 1 76 ? -14.794 5.466 -5.571 1.00 93.50 76 GLN A N 1
ATOM 615 C CA . GLN A 1 76 ? -15.285 6.533 -6.459 1.00 93.50 76 GLN A CA 1
ATOM 616 C C . GLN A 1 76 ? -14.304 6.890 -7.586 1.00 93.50 76 GLN A C 1
ATOM 618 O O . GLN A 1 76 ? -14.708 7.369 -8.635 1.00 93.50 76 GLN A O 1
ATOM 623 N N . ARG A 1 77 ? -13.011 6.643 -7.370 1.00 92.62 77 ARG A N 1
ATOM 624 C CA . ARG A 1 77 ? -11.909 6.983 -8.280 1.00 92.62 77 ARG A CA 1
ATOM 625 C C . ARG A 1 77 ? -11.488 5.823 -9.192 1.00 92.62 77 ARG A C 1
ATOM 627 O O . ARG A 1 77 ? -10.464 5.919 -9.858 1.00 92.62 77 ARG A O 1
ATOM 634 N N . ILE A 1 78 ? -12.209 4.698 -9.187 1.00 93.50 78 ILE A N 1
ATOM 635 C CA . ILE A 1 78 ? -11.896 3.559 -10.071 1.00 93.50 78 ILE A CA 1
ATOM 636 C C . ILE A 1 78 ? -12.192 3.920 -11.531 1.00 93.50 78 ILE A C 1
ATOM 638 O O . ILE A 1 78 ? -11.418 3.565 -12.417 1.00 93.50 78 ILE A O 1
ATOM 642 N N . GLU A 1 79 ? -13.279 4.655 -11.773 1.00 90.62 79 GLU A N 1
ATOM 643 C CA . GLU A 1 79 ? -13.708 5.058 -13.117 1.00 90.62 79 GLU A CA 1
ATOM 644 C C . GLU A 1 79 ? -12.668 5.935 -13.828 1.00 90.62 79 GLU A C 1
ATOM 646 O O . GLU A 1 79 ? -12.504 5.807 -15.036 1.00 90.62 79 GLU A O 1
ATOM 651 N N . ASP A 1 80 ? -11.880 6.720 -13.081 1.00 90.69 80 ASP A N 1
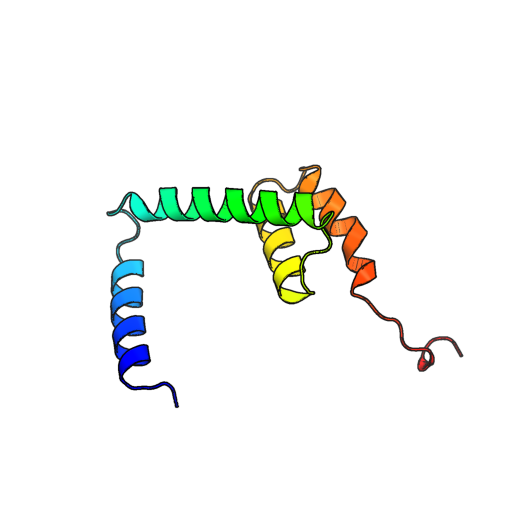ATOM 652 C CA . ASP A 1 80 ? -10.793 7.555 -13.619 1.00 90.69 80 ASP A CA 1
ATOM 653 C C . ASP A 1 80 ? -9.730 6.733 -14.382 1.00 90.69 80 ASP A C 1
ATOM 655 O O . ASP A 1 80 ? -9.029 7.262 -15.245 1.00 90.69 80 ASP A O 1
ATOM 659 N N . TYR A 1 81 ? -9.610 5.433 -14.086 1.00 91.75 81 TYR A N 1
ATOM 660 C CA . TYR A 1 81 ? -8.666 4.513 -14.728 1.00 91.75 81 TYR A CA 1
ATOM 661 C C . TYR A 1 81 ? -9.310 3.576 -15.758 1.00 91.75 81 TYR A C 1
ATOM 663 O O . TYR A 1 81 ? -8.594 2.820 -16.421 1.00 91.75 81 TYR A O 1
ATOM 671 N N . LEU A 1 82 ? -10.638 3.595 -15.897 1.00 91.25 82 LEU A N 1
ATOM 672 C CA . LEU A 1 82 ? -11.366 2.751 -16.840 1.00 91.25 82 LEU A CA 1
ATOM 673 C C . LEU A 1 82 ? -11.737 3.567 -18.077 1.00 91.25 82 LEU A C 1
ATOM 675 O O . LEU A 1 82 ? -12.570 4.465 -18.030 1.00 91.25 82 LEU A O 1
ATOM 679 N N . TRP A 1 83 ? -11.135 3.221 -19.212 1.00 88.38 83 TRP A N 1
ATOM 680 C CA . TRP A 1 83 ? -11.481 3.814 -20.499 1.00 88.38 83 TRP A CA 1
ATOM 681 C C . TRP A 1 83 ? -12.404 2.883 -21.286 1.00 88.38 83 TRP A C 1
ATOM 683 O O . TRP A 1 83 ? -12.051 1.732 -21.552 1.00 88.38 83 TRP A O 1
ATOM 693 N N . TYR A 1 84 ? -13.567 3.391 -21.693 1.00 82.69 84 TYR A N 1
ATOM 694 C CA . TYR A 1 84 ? -14.427 2.715 -22.661 1.00 82.69 84 TYR A CA 1
ATOM 695 C C . TYR A 1 84 ? -14.036 3.141 -24.071 1.00 82.69 84 TYR A C 1
ATOM 697 O O . TYR A 1 84 ? -14.044 4.326 -24.397 1.00 82.69 84 TYR A O 1
ATOM 705 N N . ASP A 1 85 ? -13.710 2.168 -24.919 1.00 78.88 85 ASP A N 1
ATOM 706 C CA . ASP A 1 85 ? -13.344 2.446 -26.302 1.00 78.88 85 ASP A CA 1
ATOM 707 C C . ASP A 1 85 ? -14.593 2.635 -27.183 1.00 78.88 85 ASP A C 1
ATOM 709 O O . ASP A 1 85 ? -15.579 1.900 -27.057 1.00 78.88 85 ASP A O 1
ATOM 713 N N . CYS A 1 86 ? -14.544 3.589 -28.120 1.00 65.75 86 CYS A N 1
ATOM 714 C CA . CYS A 1 86 ? -15.681 4.013 -28.962 1.00 65.75 86 CYS A CA 1
ATOM 715 C C . CYS A 1 86 ? -16.274 2.912 -29.867 1.00 65.75 86 CYS A C 1
ATOM 717 O O . CYS A 1 86 ? -17.303 3.126 -30.507 1.00 65.75 86 CYS A O 1
ATOM 719 N N . VAL A 1 87 ? -15.650 1.736 -29.943 1.00 63.75 87 VAL A N 1
ATOM 720 C CA . VAL A 1 87 ? -16.085 0.611 -30.787 1.00 63.75 87 VAL A CA 1
ATOM 721 C C . VAL A 1 87 ? -17.332 -0.099 -30.231 1.00 63.75 87 VAL A C 1
ATOM 723 O O . VAL A 1 87 ? -18.021 -0.776 -30.984 1.00 63.75 87 VAL A O 1
ATOM 726 N N . HIS A 1 88 ? -17.682 0.103 -28.955 1.00 59.34 88 HIS A N 1
ATOM 727 C CA . HIS A 1 88 ? -18.836 -0.548 -28.307 1.00 59.34 88 HIS A CA 1
ATOM 728 C C . HIS A 1 88 ? -20.086 0.350 -28.174 1.00 59.34 88 HIS A C 1
ATOM 730 O O . HIS A 1 88 ? -21.057 -0.051 -27.539 1.00 59.34 88 HIS A O 1
ATOM 736 N N . LEU A 1 89 ? -20.074 1.555 -28.762 1.00 58.19 89 LEU A N 1
ATOM 737 C CA . LEU A 1 89 ? -21.192 2.518 -28.743 1.00 58.19 89 LEU A CA 1
ATOM 738 C C . LEU A 1 89 ? -21.881 2.688 -30.115 1.00 58.19 89 LEU A C 1
ATOM 740 O O . LEU A 1 89 ? -22.587 3.676 -30.323 1.00 58.19 89 LEU A O 1
ATOM 744 N N . ARG A 1 90 ? -21.675 1.755 -31.057 1.00 49.56 90 ARG A N 1
ATOM 745 C CA . ARG A 1 90 ? -22.356 1.730 -32.362 1.00 49.56 90 ARG A CA 1
ATOM 746 C C . ARG A 1 90 ? -23.262 0.511 -32.490 1.00 49.56 90 ARG A C 1
ATOM 748 O O . ARG A 1 90 ? -22.825 -0.577 -32.062 1.00 49.56 90 ARG A O 1
#

Organism: Aphanomyces astaci (NCBI:txid112090)